Protein AF-A0A844BVM0-F1 (afdb_monomer)

Secondary structure (DSSP, 8-state):
--S-THHHHHHHHHHHHHHTT-S--SSHHHHHHHHHHHHHHHHTT--SPPTTHHHHHHHHHHHHGGG-

Radius of gyration: 17.24 Å; Cα contacts (8 Å, |Δi|>4): 13; chains: 1; bounding box: 31×23×44 Å

Structure (mmCIF, N/CA/C/O backbone):
data_AF-A0A844BVM0-F1
#
_entry.id   AF-A0A844BVM0-F1
#
loop_
_atom_site.group_PDB
_atom_site.id
_atom_site.type_symbol
_atom_site.label_atom_id
_atom_site.label_alt_id
_atom_site.label_comp_id
_atom_site.label_asym_id
_atom_site.label_entity_id
_atom_site.label_seq_id
_atom_site.pdbx_PDB_ins_code
_atom_site.Cartn_x
_atom_site.Cartn_y
_atom_site.Cartn_z
_atom_site.occupancy
_atom_site.B_iso_or_equiv
_atom_site.auth_seq_id
_atom_site.auth_comp_id
_atom_site.auth_asym_id
_atom_site.auth_atom_id
_atom_site.pdbx_PDB_model_num
ATOM 1 N N . ALA A 1 1 ? -14.519 2.707 5.425 1.00 62.41 1 ALA A N 1
ATOM 2 C CA . ALA A 1 1 ? -13.575 2.530 4.301 1.00 62.41 1 ALA A CA 1
ATOM 3 C C . ALA A 1 1 ? -13.669 1.149 3.636 1.00 62.41 1 ALA A C 1
ATOM 5 O O . ALA A 1 1 ? -12.897 0.885 2.730 1.00 62.41 1 ALA A O 1
ATOM 6 N N . ILE A 1 2 ? -14.606 0.273 4.035 1.00 71.19 2 ILE A N 1
ATOM 7 C CA . ILE A 1 2 ? -14.710 -1.081 3.460 1.00 71.19 2 ILE A CA 1
ATOM 8 C C . ILE A 1 2 ? -15.328 -1.041 2.050 1.00 71.19 2 ILE A C 1
ATOM 10 O O . ILE A 1 2 ? -14.878 -1.743 1.158 1.00 71.19 2 ILE A O 1
ATOM 14 N N . TYR A 1 3 ? -16.294 -0.147 1.822 1.00 74.94 3 TYR A N 1
ATOM 15 C CA . TYR A 1 3 ? -17.023 -0.022 0.550 1.00 74.94 3 TYR A CA 1
ATOM 16 C C . TYR A 1 3 ? -16.381 0.948 -0.455 1.00 74.94 3 TYR A C 1
ATOM 18 O O . TYR A 1 3 ? -16.956 1.219 -1.503 1.00 74.94 3 TYR A O 1
ATOM 26 N N . THR A 1 4 ? -15.226 1.537 -0.125 1.00 80.44 4 THR A N 1
ATOM 27 C CA . THR A 1 4 ? -14.545 2.480 -1.022 1.00 80.44 4 THR A CA 1
ATOM 28 C C . THR A 1 4 ? -13.511 1.736 -1.852 1.00 80.44 4 THR A C 1
ATOM 30 O O . THR A 1 4 ? -12.584 1.155 -1.289 1.00 80.44 4 THR A O 1
ATOM 33 N N . THR A 1 5 ? -13.608 1.810 -3.175 1.00 83.81 5 THR A N 1
ATOM 34 C CA . THR A 1 5 ? -12.645 1.181 -4.091 1.00 83.81 5 THR A CA 1
ATOM 35 C C . THR A 1 5 ? -11.311 1.932 -4.169 1.00 83.81 5 THR A C 1
ATOM 37 O O . THR A 1 5 ? -10.300 1.347 -4.556 1.00 83.81 5 THR A O 1
ATOM 40 N N . ASN A 1 6 ? -11.267 3.185 -3.695 1.00 87.75 6 ASN A N 1
ATOM 41 C CA . ASN A 1 6 ? -10.094 4.067 -3.712 1.00 87.75 6 ASN A CA 1
ATOM 42 C C . ASN A 1 6 ? -8.796 3.417 -3.201 1.00 87.75 6 ASN A C 1
ATOM 44 O O . ASN A 1 6 ? -7.729 3.693 -3.745 1.00 87.75 6 ASN A O 1
ATOM 48 N N . ALA A 1 7 ? -8.850 2.567 -2.168 1.00 88.75 7 ALA A N 1
ATOM 49 C CA . ALA A 1 7 ? -7.652 1.920 -1.624 1.00 88.75 7 ALA A CA 1
ATOM 50 C C . ALA A 1 7 ? -6.990 0.979 -2.649 1.00 88.75 7 ALA A C 1
ATOM 52 O O . ALA A 1 7 ? -5.782 1.045 -2.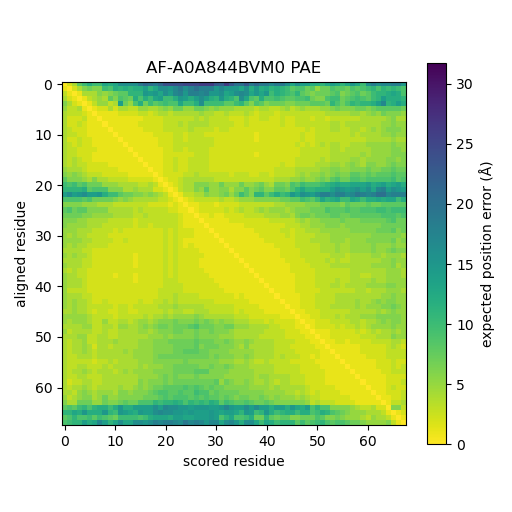868 1.00 88.75 7 ALA A O 1
ATOM 53 N N . ILE A 1 8 ? -7.792 0.159 -3.331 1.00 91.69 8 ILE A N 1
ATOM 54 C CA . ILE A 1 8 ? -7.317 -0.795 -4.342 1.00 91.69 8 ILE A CA 1
ATO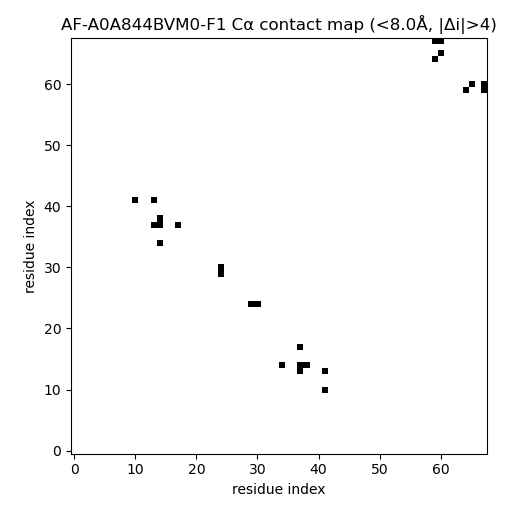M 55 C C . ILE A 1 8 ? -7.038 -0.073 -5.666 1.00 91.69 8 ILE A C 1
ATOM 57 O O . ILE A 1 8 ? -6.008 -0.292 -6.304 1.00 91.69 8 ILE A O 1
ATOM 61 N N . GLU A 1 9 ? -7.926 0.832 -6.075 1.00 94.25 9 GLU A N 1
ATOM 62 C CA . GLU A 1 9 ? -7.801 1.574 -7.330 1.00 94.25 9 GLU A CA 1
ATOM 63 C C . GLU A 1 9 ? -6.581 2.499 -7.347 1.00 94.25 9 GLU A C 1
ATOM 65 O O . GLU A 1 9 ? -5.860 2.531 -8.345 1.00 94.25 9 GLU A O 1
ATOM 70 N N . SER A 1 10 ? -6.294 3.210 -6.250 1.00 92.94 10 SER A N 1
ATOM 71 C CA . SER A 1 10 ? -5.124 4.100 -6.166 1.00 92.94 10 SER A CA 1
ATOM 72 C C . SER A 1 10 ? -3.798 3.336 -6.249 1.00 92.94 10 SER A C 1
ATOM 74 O O . SER A 1 10 ? -2.844 3.809 -6.883 1.00 92.94 10 SER A O 1
ATOM 76 N N . LEU A 1 11 ? -3.743 2.127 -5.680 1.00 94.81 11 LEU A N 1
ATOM 77 C CA . LEU A 1 11 ? -2.599 1.232 -5.809 1.00 94.81 11 LEU A CA 1
ATOM 78 C C . LEU A 1 11 ? -2.451 0.743 -7.253 1.00 94.81 11 LEU A C 1
ATOM 80 O O . LEU A 1 11 ? -1.384 0.898 -7.849 1.00 94.81 11 LEU A O 1
ATOM 84 N N . ASN A 1 12 ? -3.534 0.240 -7.850 1.00 94.94 12 ASN A N 1
ATOM 85 C CA . ASN A 1 12 ? -3.546 -0.231 -9.235 1.00 94.94 12 ASN A CA 1
ATOM 86 C C . ASN A 1 12 ? -3.162 0.8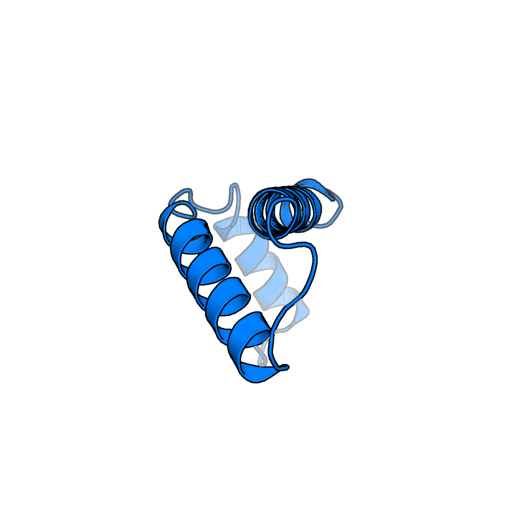71 -10.229 1.00 94.94 12 ASN A C 1
ATOM 88 O O . ASN A 1 12 ? -2.384 0.627 -11.152 1.00 94.94 12 ASN A O 1
ATOM 92 N N . ALA A 1 13 ? -3.652 2.096 -10.036 1.00 94.62 13 ALA A N 1
ATOM 93 C CA . ALA A 1 13 ? -3.282 3.249 -10.850 1.00 94.62 13 ALA A CA 1
ATOM 94 C C . ALA A 1 13 ? -1.779 3.556 -10.744 1.00 94.62 13 ALA A C 1
ATOM 96 O O . ALA A 1 13 ? -1.122 3.818 -11.756 1.00 94.62 13 ALA A O 1
ATOM 97 N N . SER A 1 14 ? -1.218 3.476 -9.534 1.00 94.06 14 SER A N 1
ATOM 98 C CA . SER A 1 14 ? 0.213 3.691 -9.290 1.00 94.06 14 SER A CA 1
ATOM 99 C C . SER A 1 14 ? 1.076 2.617 -9.958 1.00 94.06 14 SER A C 1
ATOM 101 O O . SER A 1 14 ? 2.055 2.950 -10.628 1.00 94.06 14 SER A O 1
ATOM 103 N N . LEU A 1 15 ? 0.681 1.345 -9.851 1.00 94.38 15 LEU A N 1
ATOM 104 C CA . LEU A 1 15 ? 1.364 0.233 -10.517 1.00 94.38 15 LEU A CA 1
ATOM 105 C C . LEU A 1 15 ? 1.291 0.368 -12.043 1.00 94.38 15 LEU A C 1
ATOM 107 O O . LEU A 1 15 ? 2.328 0.327 -12.703 1.00 94.38 15 LEU A O 1
ATOM 111 N N . ARG A 1 16 ? 0.104 0.647 -12.606 1.00 94.25 16 ARG A N 1
ATOM 112 C CA . ARG A 1 16 ? -0.076 0.908 -14.048 1.00 94.25 16 ARG A CA 1
ATOM 113 C C . ARG A 1 16 ? 0.791 2.064 -14.533 1.00 94.25 16 ARG A C 1
ATOM 115 O O . ARG A 1 16 ? 1.374 1.989 -15.610 1.00 94.25 16 ARG A O 1
ATOM 122 N N . LYS A 1 17 ? 0.918 3.138 -13.747 1.00 93.38 17 LYS A N 1
ATOM 123 C CA . LYS A 1 17 ? 1.774 4.281 -14.096 1.00 93.38 17 LYS A CA 1
ATOM 124 C C . LYS A 1 17 ? 3.250 3.892 -14.214 1.00 93.38 17 LYS A C 1
ATOM 126 O O . LYS A 1 17 ? 3.942 4.477 -15.043 1.00 93.38 17 LYS A O 1
ATOM 131 N N . ILE A 1 18 ? 3.723 2.949 -13.402 1.00 91.75 18 ILE A N 1
ATOM 132 C CA . ILE A 1 18 ? 5.116 2.478 -13.406 1.00 91.75 18 ILE A CA 1
ATOM 133 C C . ILE A 1 18 ? 5.351 1.475 -14.538 1.00 91.75 18 ILE A C 1
ATOM 135 O O . ILE A 1 18 ? 6.396 1.515 -15.185 1.00 91.75 18 ILE A O 1
ATOM 139 N N . THR A 1 19 ? 4.380 0.606 -14.816 1.00 92.00 19 THR A N 1
ATOM 140 C CA . THR A 1 19 ? 4.514 -0.420 -15.856 1.00 92.00 19 THR A CA 1
ATOM 141 C C . THR A 1 19 ? 4.212 0.094 -17.262 1.00 92.00 19 THR A C 1
ATOM 143 O O . THR A 1 19 ? 4.741 -0.466 -18.214 1.00 92.00 19 THR A O 1
ATOM 146 N N . LYS A 1 20 ? 3.457 1.193 -17.440 1.00 90.88 20 LYS A N 1
ATOM 147 C CA . LYS A 1 20 ? 3.068 1.698 -18.778 1.00 90.88 20 LYS A CA 1
ATOM 148 C C . LYS A 1 20 ? 4.240 1.988 -19.722 1.00 90.88 20 LYS A C 1
ATOM 150 O O . LYS A 1 20 ? 4.061 1.960 -20.934 1.00 90.88 20 LYS A O 1
ATOM 155 N N . THR A 1 21 ? 5.416 2.322 -19.186 1.00 86.56 21 THR A N 1
ATOM 156 C CA . THR A 1 21 ? 6.616 2.626 -19.984 1.00 86.56 21 THR A CA 1
ATOM 157 C C . THR A 1 21 ? 7.433 1.378 -20.318 1.00 86.56 21 THR A C 1
ATOM 159 O O . THR A 1 21 ? 8.310 1.441 -21.174 1.00 86.56 21 THR A O 1
ATOM 162 N N . ARG A 1 22 ? 7.142 0.235 -19.683 1.00 86.50 22 ARG A N 1
ATOM 163 C CA . ARG A 1 22 ? 7.827 -1.047 -19.881 1.00 86.50 22 ARG A CA 1
ATOM 164 C C . ARG A 1 22 ? 6.878 -2.021 -20.576 1.00 86.50 22 ARG A C 1
ATOM 166 O O . ARG A 1 22 ? 6.075 -2.687 -19.934 1.00 86.50 22 ARG A O 1
ATOM 173 N N . ARG A 1 23 ? 6.956 -2.075 -21.910 1.00 80.75 23 ARG A N 1
ATOM 174 C CA . ARG A 1 23 ? 6.052 -2.888 -22.747 1.00 80.75 23 ARG A CA 1
ATOM 175 C C . ARG A 1 23 ? 6.344 -4.397 -22.669 1.00 80.75 23 ARG A C 1
ATOM 177 O O . ARG A 1 23 ? 5.459 -5.192 -22.951 1.00 80.75 23 ARG A O 1
ATOM 184 N N . SER A 1 24 ? 7.561 -4.782 -22.288 1.00 91.06 24 SER A N 1
ATOM 185 C CA . SER A 1 24 ? 7.973 -6.174 -22.083 1.00 91.06 24 SER A CA 1
ATOM 186 C C . SER A 1 24 ? 9.011 -6.256 -20.965 1.00 91.06 24 SER A C 1
ATOM 188 O O . SER A 1 24 ? 9.732 -5.285 -20.707 1.00 91.06 24 SER A O 1
ATOM 190 N N . PHE A 1 25 ? 9.074 -7.409 -20.307 1.00 93.62 25 PHE A N 1
ATOM 191 C CA . PHE A 1 25 ? 10.066 -7.728 -19.291 1.00 93.62 25 PHE A CA 1
ATOM 192 C C . PHE A 1 25 ? 10.881 -8.945 -19.741 1.00 93.62 25 PHE A C 1
ATOM 194 O O . PHE A 1 25 ? 10.333 -9.830 -20.393 1.00 93.62 25 PHE A O 1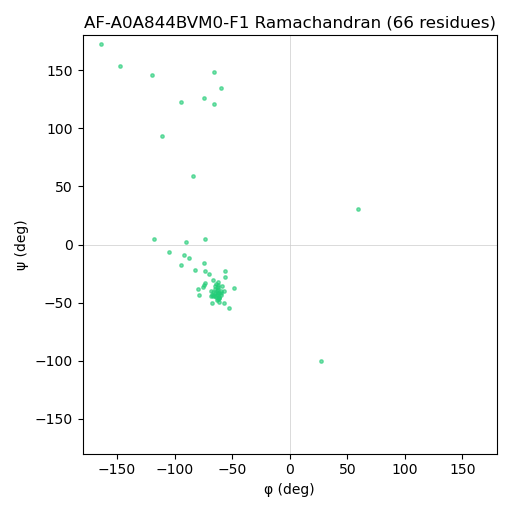
ATOM 201 N N . PRO A 1 26 ? 12.181 -9.001 -19.408 1.00 94.75 26 PRO A N 1
ATOM 202 C CA . PRO A 1 26 ? 13.062 -10.074 -19.867 1.00 94.75 26 PRO A CA 1
ATOM 203 C C . PRO A 1 26 ? 12.761 -11.432 -19.214 1.00 94.75 26 PRO A C 1
ATOM 205 O O . PRO A 1 26 ? 13.085 -12.462 -19.793 1.00 94.75 26 PRO A O 1
ATOM 208 N N . ASN A 1 27 ? 12.177 -11.438 -18.013 1.00 96.31 27 ASN A N 1
ATOM 209 C CA . ASN A 1 27 ? 11.707 -12.621 -17.292 1.00 96.31 27 ASN A CA 1
ATOM 210 C C . ASN A 1 27 ? 10.749 -12.208 -16.156 1.00 96.31 27 ASN A C 1
ATOM 212 O O . ASN A 1 27 ? 10.616 -11.019 -15.838 1.00 96.31 27 ASN A O 1
ATOM 216 N N . ASP A 1 28 ? 10.121 -13.194 -15.518 1.00 95.62 28 ASP A N 1
ATOM 217 C CA . ASP A 1 28 ? 9.161 -12.981 -14.426 1.00 95.62 28 ASP A CA 1
ATOM 218 C C . ASP A 1 28 ? 9.807 -12.350 -13.184 1.00 95.62 28 ASP A C 1
ATOM 220 O O . ASP A 1 28 ? 9.202 -11.513 -12.508 1.00 95.62 28 ASP A O 1
ATOM 224 N N . GLU A 1 29 ? 11.071 -12.677 -12.903 1.00 97.25 29 GLU A N 1
ATOM 225 C CA . GLU A 1 29 ? 11.808 -12.114 -11.768 1.00 97.25 29 GLU A CA 1
ATOM 226 C C . GLU A 1 29 ? 11.991 -10.593 -11.912 1.00 97.25 29 GLU A C 1
ATOM 228 O O . GLU A 1 29 ? 11.847 -9.838 -10.945 1.00 97.25 29 GLU A O 1
ATOM 233 N N . ALA A 1 30 ? 12.255 -10.114 -13.130 1.00 94.94 30 ALA A N 1
ATOM 234 C CA . ALA A 1 30 ? 12.374 -8.693 -13.425 1.00 94.94 30 ALA A CA 1
ATOM 235 C C . ALA A 1 30 ? 11.045 -7.953 -13.209 1.00 94.94 30 ALA A C 1
ATOM 237 O O . ALA A 1 30 ? 11.055 -6.837 -12.680 1.00 94.94 30 ALA A O 1
ATOM 238 N N . VAL A 1 31 ? 9.907 -8.566 -13.567 1.00 94.00 31 VAL A N 1
ATOM 239 C CA . VAL A 1 31 ? 8.571 -8.018 -13.266 1.00 94.00 31 VAL A CA 1
ATOM 240 C C . VAL A 1 31 ? 8.385 -7.917 -11.757 1.00 94.00 31 VAL A C 1
ATOM 242 O O . VAL A 1 31 ? 8.032 -6.848 -11.250 1.00 94.00 31 VAL A O 1
ATOM 245 N N . MET A 1 32 ? 8.674 -8.999 -11.029 1.00 96.06 32 MET A N 1
ATOM 246 C CA . MET A 1 32 ? 8.474 -9.040 -9.583 1.00 96.06 32 MET A CA 1
ATOM 247 C C . MET A 1 32 ? 9.331 -8.024 -8.838 1.00 96.06 32 MET A C 1
ATOM 249 O O . MET A 1 32 ? 8.815 -7.331 -7.963 1.00 96.06 32 MET A O 1
ATOM 253 N N . LYS A 1 33 ? 10.600 -7.842 -9.219 1.00 96.12 33 LYS A N 1
ATOM 254 C CA . LYS A 1 33 ? 11.457 -6.800 -8.627 1.00 96.12 33 LYS A CA 1
ATOM 255 C C . LYS A 1 33 ? 10.877 -5.402 -8.832 1.00 96.12 33 LYS A C 1
ATOM 257 O O . LYS A 1 33 ? 10.867 -4.597 -7.903 1.00 96.12 33 LYS A O 1
ATOM 262 N N . VAL A 1 34 ? 10.368 -5.101 -10.027 1.00 94.81 34 VAL A N 1
ATOM 263 C CA . VAL A 1 34 ? 9.777 -3.786 -10.321 1.00 94.81 34 VAL A CA 1
ATOM 264 C C . VAL A 1 34 ? 8.498 -3.560 -9.521 1.00 94.81 34 VAL A C 1
ATOM 266 O O . VAL A 1 34 ? 8.337 -2.486 -8.939 1.00 94.81 34 VAL A O 1
ATOM 269 N N . LEU A 1 35 ? 7.612 -4.557 -9.449 1.00 94.88 35 LEU A N 1
ATOM 270 C CA . LEU A 1 35 ? 6.393 -4.470 -8.644 1.00 94.88 35 LEU A CA 1
ATOM 271 C C . LEU A 1 35 ? 6.716 -4.332 -7.153 1.00 94.88 35 LEU A C 1
ATOM 273 O O . LEU A 1 35 ? 6.145 -3.469 -6.493 1.00 94.88 35 LEU A O 1
ATOM 277 N N . TYR A 1 36 ? 7.679 -5.097 -6.637 1.00 96.56 36 TYR A N 1
ATOM 278 C CA . TYR A 1 36 ? 8.136 -4.988 -5.253 1.00 96.56 36 TYR A CA 1
ATOM 279 C C . TYR A 1 36 ? 8.631 -3.575 -4.923 1.00 96.56 36 TYR A C 1
ATOM 281 O O . TYR A 1 36 ? 8.171 -2.960 -3.961 1.00 96.56 36 TYR A O 1
ATOM 289 N N . LEU A 1 37 ? 9.520 -3.016 -5.751 1.00 96.69 37 LEU A N 1
ATOM 290 C CA . LEU A 1 37 ? 10.036 -1.660 -5.550 1.00 96.69 37 LEU A CA 1
ATOM 291 C C . LEU A 1 37 ? 8.924 -0.607 -5.636 1.00 96.69 37 LEU A C 1
ATOM 293 O O . LEU A 1 37 ? 8.914 0.347 -4.856 1.00 96.69 37 LEU A O 1
ATOM 297 N N . ALA A 1 38 ? 7.970 -0.786 -6.552 1.00 94.94 38 ALA A N 1
ATOM 298 C CA . ALA A 1 38 ? 6.810 0.085 -6.682 1.00 94.94 38 ALA A CA 1
ATOM 299 C C . ALA A 1 38 ? 5.926 0.062 -5.426 1.00 94.94 38 ALA A C 1
ATOM 301 O O . ALA A 1 38 ? 5.567 1.124 -4.914 1.00 94.94 38 ALA A O 1
ATOM 302 N N . LEU A 1 39 ? 5.617 -1.132 -4.908 1.00 96.94 39 LEU A N 1
ATOM 303 C CA . LEU A 1 39 ? 4.851 -1.321 -3.675 1.00 96.94 39 LEU A CA 1
ATOM 304 C C . LEU A 1 39 ? 5.574 -0.706 -2.475 1.00 96.94 39 LEU A C 1
ATOM 306 O O . LEU A 1 39 ? 4.966 0.042 -1.715 1.00 96.94 39 LEU A O 1
ATOM 310 N N . HIS A 1 40 ? 6.880 -0.944 -2.351 1.00 96.88 40 HIS A N 1
ATOM 311 C CA . HIS A 1 40 ? 7.698 -0.375 -1.283 1.00 96.88 40 HIS A CA 1
ATOM 312 C C . HIS A 1 40 ? 7.746 1.160 -1.338 1.00 96.88 40 HIS A C 1
ATOM 314 O O . HIS A 1 40 ? 7.728 1.835 -0.313 1.00 96.88 40 HIS A O 1
ATOM 320 N N . GLN A 1 41 ? 7.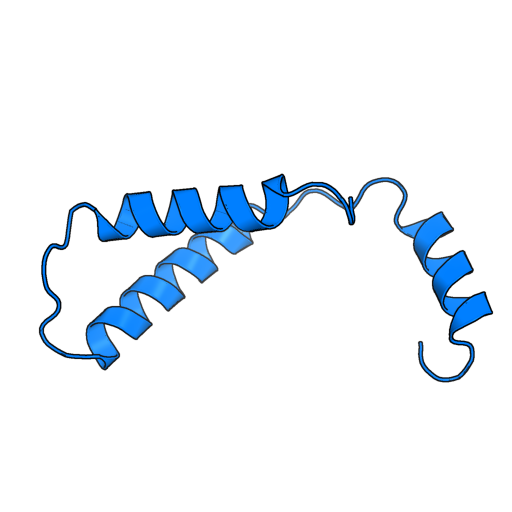778 1.754 -2.532 1.00 95.25 41 GLN A N 1
ATOM 321 C CA . GLN A 1 41 ? 7.727 3.209 -2.661 1.00 95.25 41 GLN A CA 1
ATOM 322 C C . GLN A 1 41 ? 6.326 3.775 -2.376 1.00 95.25 41 GLN A C 1
ATOM 324 O O . GLN A 1 41 ? 6.214 4.887 -1.856 1.00 95.25 41 GLN A O 1
ATOM 329 N N . ALA A 1 42 ? 5.265 3.036 -2.713 1.00 94.56 42 ALA A N 1
ATOM 330 C CA . ALA A 1 42 ? 3.892 3.420 -2.402 1.00 94.56 42 ALA A CA 1
ATOM 331 C C . ALA A 1 42 ? 3.622 3.369 -0.891 1.00 94.56 42 ALA A C 1
ATOM 333 O O . ALA A 1 42 ? 3.073 4.328 -0.347 1.00 94.56 42 ALA A O 1
ATOM 334 N N . SER A 1 43 ? 4.073 2.312 -0.208 1.00 95.56 43 SER A N 1
ATOM 335 C CA . SER A 1 43 ? 3.840 2.113 1.227 1.00 95.56 43 SER A CA 1
ATOM 336 C C . SER A 1 43 ? 4.462 3.207 2.093 1.00 95.56 43 SER A C 1
ATOM 338 O O . SER A 1 43 ? 3.858 3.620 3.077 1.00 95.56 43 SER A O 1
ATOM 340 N N . LYS A 1 44 ? 5.600 3.783 1.680 1.00 96.00 44 LYS A N 1
ATOM 341 C CA . LYS A 1 44 ? 6.211 4.949 2.350 1.00 96.00 44 LYS A CA 1
ATOM 342 C C . LYS A 1 44 ? 5.276 6.156 2.474 1.00 96.00 44 LYS A C 1
ATOM 344 O O . LYS A 1 44 ? 5.512 7.018 3.312 1.00 96.00 44 LYS A O 1
ATOM 349 N N . LYS A 1 45 ? 4.247 6.256 1.626 1.00 92.88 45 LYS A N 1
ATOM 350 C CA . LYS A 1 45 ? 3.262 7.348 1.658 1.00 92.88 45 LYS A CA 1
ATOM 351 C C . LYS A 1 45 ? 2.041 7.031 2.524 1.00 92.88 45 LYS A C 1
ATOM 353 O O . LYS A 1 45 ? 1.221 7.917 2.748 1.00 92.88 45 LYS A O 1
ATOM 358 N N . TRP A 1 46 ? 1.889 5.796 3.000 1.00 93.56 46 TRP A N 1
ATOM 359 C CA . TRP A 1 46 ? 0.760 5.361 3.826 1.00 93.56 46 TRP A CA 1
ATOM 360 C C . TRP A 1 46 ? 0.990 5.703 5.300 1.00 93.56 46 TRP A C 1
ATOM 362 O O . TRP A 1 46 ? 1.031 4.836 6.164 1.00 93.56 46 TRP A O 1
ATOM 372 N N . THR A 1 47 ? 1.176 6.990 5.582 1.00 94.31 47 THR A N 1
ATOM 373 C CA . THR A 1 47 ? 1.455 7.499 6.933 1.00 94.31 47 THR A CA 1
ATOM 374 C C . THR A 1 47 ? 0.199 7.963 7.663 1.00 94.31 47 THR A C 1
ATOM 376 O O . THR A 1 47 ? 0.207 8.108 8.883 1.00 94.31 47 THR A O 1
ATOM 379 N N . MET A 1 48 ? -0.889 8.205 6.929 1.00 92.25 48 MET A N 1
ATOM 380 C CA . MET A 1 48 ? -2.132 8.704 7.505 1.00 92.25 48 MET A CA 1
ATOM 381 C C . MET A 1 48 ? -2.857 7.596 8.280 1.00 92.25 48 MET A C 1
ATOM 383 O O . MET A 1 48 ? -3.138 6.542 7.701 1.00 92.25 48 MET A O 1
ATOM 387 N N . PRO A 1 49 ? -3.212 7.823 9.558 1.00 90.88 49 PRO A N 1
ATOM 388 C CA . PRO A 1 49 ? -3.949 6.842 10.339 1.00 90.88 49 PRO A CA 1
ATOM 389 C C . PRO A 1 49 ? -5.355 6.631 9.770 1.00 90.88 49 PRO A C 1
ATOM 391 O O . PRO A 1 49 ? -5.991 7.552 9.249 1.00 90.88 49 PRO A O 1
ATOM 394 N N . ILE A 1 50 ? -5.869 5.409 9.916 1.00 90.06 50 ILE A N 1
ATOM 395 C CA . ILE A 1 50 ? -7.230 5.078 9.493 1.00 90.06 50 ILE A CA 1
ATOM 396 C C . ILE A 1 50 ? -8.218 5.862 10.362 1.00 90.06 50 ILE A C 1
ATOM 398 O O . ILE A 1 50 ? -8.258 5.734 11.589 1.00 90.06 50 ILE A O 1
ATOM 402 N N . ARG A 1 51 ? -9.048 6.682 9.712 1.00 90.31 51 ARG A N 1
ATOM 403 C CA . ARG A 1 51 ? -10.089 7.455 10.391 1.00 90.31 51 ARG A CA 1
ATOM 404 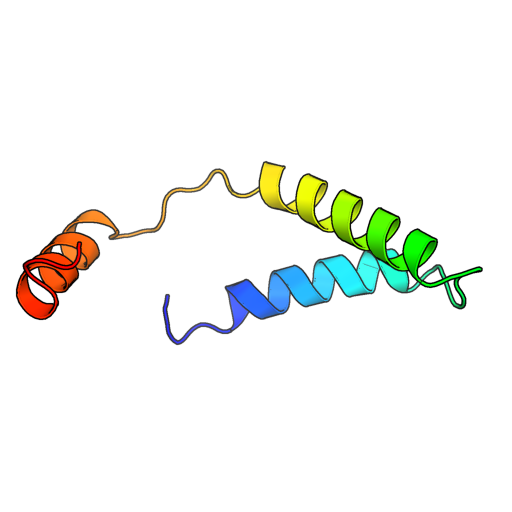C C . ARG A 1 51 ? -11.058 6.513 11.108 1.00 90.31 51 ARG A C 1
ATOM 406 O O . ARG A 1 51 ? -11.536 5.550 10.516 1.00 90.31 51 ARG A O 1
ATOM 413 N N . ASN A 1 52 ? -11.385 6.844 12.357 1.00 92.19 52 ASN A N 1
ATOM 414 C CA . ASN A 1 52 ? -12.296 6.075 13.211 1.00 92.19 52 ASN A CA 1
ATOM 415 C C . ASN A 1 52 ? -11.838 4.623 13.459 1.00 92.19 52 ASN A C 1
ATOM 417 O O . ASN A 1 52 ? -12.671 3.747 13.667 1.00 92.19 52 ASN A O 1
ATOM 421 N N . TRP A 1 53 ? -10.525 4.359 13.470 1.00 91.88 53 TRP A N 1
ATOM 422 C CA . TRP A 1 53 ? -10.008 3.014 13.740 1.00 91.88 53 TRP A CA 1
ATOM 423 C C . TRP A 1 53 ? -10.374 2.489 15.135 1.00 91.88 53 TRP A C 1
ATOM 425 O O . TRP A 1 53 ? -10.862 1.375 15.249 1.00 91.88 53 TRP A O 1
ATOM 435 N N . LYS A 1 54 ? -10.222 3.304 16.190 1.00 93.56 54 LYS A N 1
ATOM 436 C CA . LYS A 1 54 ? -10.542 2.909 17.577 1.00 93.56 54 LYS A CA 1
ATOM 437 C C . LYS A 1 54 ? -11.968 2.352 17.756 1.00 93.56 54 LYS A C 1
ATOM 439 O O . LYS A 1 54 ? -12.093 1.238 18.251 1.00 93.56 54 LYS A O 1
ATOM 444 N N . PRO A 1 55 ? -13.041 3.061 17.351 1.00 94.88 55 PRO A N 1
ATOM 445 C CA . PRO A 1 55 ? -14.391 2.514 17.480 1.00 94.88 55 PRO A CA 1
ATOM 446 C C . PRO A 1 55 ? -14.629 1.299 16.573 1.00 94.88 55 PRO A C 1
ATOM 448 O O . PRO A 1 55 ? -15.392 0.420 16.952 1.00 94.88 55 PRO A O 1
ATOM 451 N N . ALA A 1 56 ? -13.978 1.213 15.406 1.00 92.88 56 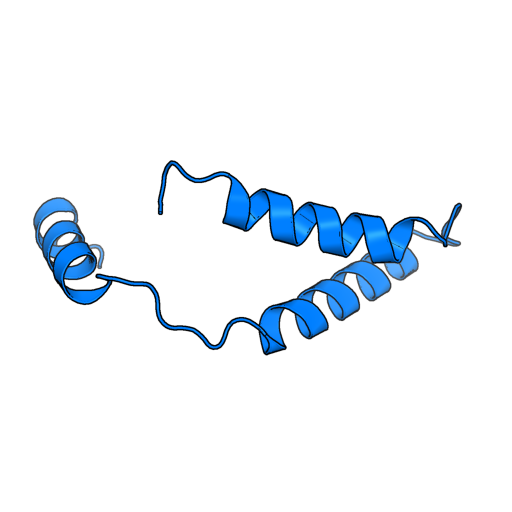ALA A N 1
ATOM 452 C CA . ALA A 1 56 ? -14.064 0.021 14.562 1.00 92.88 56 ALA A CA 1
ATOM 453 C C . ALA A 1 56 ? -13.408 -1.202 15.228 1.00 92.88 56 ALA A C 1
ATOM 455 O O . ALA A 1 56 ? -13.979 -2.285 15.194 1.00 92.88 56 ALA A O 1
ATOM 456 N N . MET A 1 57 ? -12.256 -1.016 15.879 1.00 93.06 57 MET A N 1
ATOM 457 C CA . MET A 1 57 ? -11.553 -2.068 16.616 1.00 93.06 57 MET A CA 1
ATOM 458 C C . MET A 1 57 ? -12.400 -2.623 17.765 1.00 93.06 57 MET A C 1
ATOM 460 O O . MET A 1 57 ? -12.570 -3.831 17.851 1.00 93.06 57 MET A O 1
ATOM 464 N N . ALA A 1 58 ? -13.030 -1.758 18.566 1.00 94.31 58 ALA A N 1
ATOM 465 C CA . ALA A 1 58 ? -13.923 -2.197 19.642 1.00 94.31 58 ALA A CA 1
ATOM 466 C C . ALA A 1 58 ? -15.102 -3.048 19.126 1.00 94.31 58 ALA A C 1
ATOM 468 O O . ALA A 1 58 ? -15.521 -4.005 19.769 1.00 94.31 58 ALA A O 1
ATOM 469 N N . GLN A 1 59 ? -15.635 -2.732 17.939 1.00 94.06 59 GLN A N 1
ATOM 470 C CA . GLN A 1 59 ? -16.664 -3.562 17.302 1.00 94.06 59 GLN A CA 1
ATOM 471 C C . GLN A 1 59 ? -16.101 -4.910 16.842 1.00 94.06 59 GLN A C 1
ATOM 473 O O . GLN A 1 59 ? -16.762 -5.934 16.996 1.00 94.06 59 GLN A O 1
ATOM 478 N N . PHE A 1 60 ? -14.881 -4.928 16.301 1.00 93.88 60 PHE A N 1
ATOM 479 C CA . PHE A 1 60 ? -14.219 -6.171 15.920 1.00 93.88 60 PHE A CA 1
ATOM 480 C C . PHE A 1 60 ? -13.948 -7.07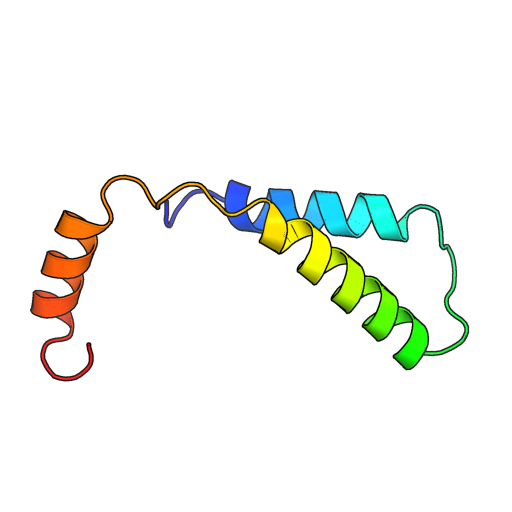7 17.127 1.00 93.88 60 PHE A C 1
ATOM 482 O O . PHE A 1 60 ? -14.231 -8.266 17.036 1.00 93.88 60 PHE A O 1
ATOM 489 N N . GLU A 1 61 ? -13.500 -6.531 18.257 1.00 95.06 61 GLU A N 1
ATOM 490 C CA . GLU A 1 61 ? -13.310 -7.275 19.512 1.00 95.06 61 GLU A CA 1
ATOM 491 C C . GLU A 1 61 ? -14.620 -7.903 20.015 1.00 95.06 61 GLU A C 1
ATOM 493 O O . GLU A 1 61 ? -14.633 -9.054 20.434 1.00 95.06 61 GLU A O 1
ATOM 498 N N . ILE A 1 62 ? -15.755 -7.203 19.916 1.00 95.00 62 ILE A N 1
ATOM 499 C CA . ILE A 1 62 ? -17.057 -7.768 20.315 1.00 95.00 62 ILE A CA 1
ATOM 500 C C . ILE A 1 62 ? -17.480 -8.912 19.384 1.00 95.00 62 ILE A C 1
ATOM 502 O O . ILE A 1 62 ? -17.979 -9.933 19.851 1.00 95.00 62 ILE A O 1
ATOM 506 N N . ILE A 1 63 ? -17.306 -8.742 18.069 1.00 96.06 63 ILE A N 1
ATOM 507 C CA . ILE A 1 63 ? -17.758 -9.717 17.063 1.00 96.06 63 ILE A CA 1
ATOM 508 C C . ILE A 1 63 ? -16.850 -10.953 17.030 1.00 96.06 63 ILE A C 1
ATOM 510 O O . ILE A 1 63 ? -17.325 -12.060 16.782 1.00 96.06 63 ILE A O 1
ATOM 514 N N . TYR A 1 64 ? -15.548 -10.765 17.250 1.00 94.06 64 TYR A N 1
ATOM 515 C CA . TYR A 1 64 ? -14.531 -11.793 17.042 1.00 94.06 64 TYR A CA 1
ATOM 516 C C . TYR A 1 64 ? -13.764 -12.196 18.310 1.00 94.06 64 TYR A C 1
ATOM 518 O O . TYR A 1 64 ? -12.870 -13.026 18.182 1.00 94.06 64 TYR A O 1
ATOM 526 N N . GLN A 1 65 ? -14.126 -11.667 19.486 1.00 89.44 65 GLN A N 1
ATOM 527 C CA . GLN A 1 65 ? -13.651 -12.021 20.838 1.00 89.44 65 GLN A CA 1
ATOM 528 C C . GLN A 1 65 ? -12.230 -12.606 20.876 1.00 89.44 65 GLN A C 1
ATOM 530 O O . GLN A 1 65 ? -11.266 -11.861 20.757 1.00 89.44 65 GLN A O 1
ATOM 535 N N . ASP A 1 66 ? -12.092 -13.931 20.974 1.00 86.81 66 ASP A N 1
ATOM 536 C CA . ASP A 1 66 ? -10.809 -14.625 21.172 1.00 86.81 66 ASP A CA 1
ATOM 537 C C . ASP A 1 66 ? -9.887 -14.667 19.935 1.00 86.81 66 ASP A C 1
ATOM 539 O O . ASP A 1 66 ? -8.860 -15.349 19.936 1.00 86.81 66 ASP A O 1
ATOM 543 N N . ARG A 1 67 ? -10.259 -14.011 18.830 1.00 88.00 67 ARG A N 1
ATOM 544 C CA . ARG A 1 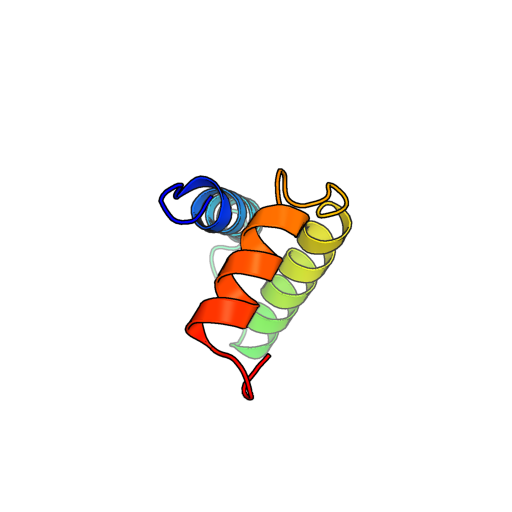67 ? -9.509 -14.040 17.561 1.00 88.00 67 ARG A CA 1
ATOM 545 C C . ARG A 1 67 ? -8.730 -12.761 17.274 1.00 88.00 67 ARG A C 1
ATOM 547 O O . ARG A 1 67 ? -8.037 -12.730 16.253 1.00 88.00 67 ARG A O 1
ATOM 554 N N . ILE A 1 68 ? -8.891 -11.723 18.094 1.00 77.81 68 ILE A N 1
ATOM 555 C CA . ILE A 1 68 ? -8.328 -10.384 17.872 1.00 77.81 68 ILE A CA 1
ATOM 556 C C . ILE A 1 68 ? -7.502 -9.941 19.073 1.00 77.81 68 ILE A C 1
ATOM 558 O O . ILE A 1 68 ? -7.950 -10.174 20.213 1.00 77.81 68 ILE A O 1
#

Sequence (68 aa):
AIYTTNAIESLNASLRKITKTRRSFPNDEAVMKVLYLALHQASKKWTMPIRNWKPAMAQFEIIYQDRI

Mean predicted aligned error: 4.74 Å

pLDDT: mean 91.57, std 6.26, range [62.41, 97.25]

Solvent-accessible surface area (backbone atoms only — not comparable to full-atom values): 4303 Å² total; per-residue (Å²): 120,87,90,53,62,62,72,60,50,54,49,51,53,54,50,48,66,66,44,70,82,54,90,74,66,97,45,71,67,59,49,50,53,52,51,50,54,50,51,57,59,53,54,75,68,68,72,74,75,69,83,69,46,70,69,51,48,57,51,47,41,70,76,44,47,97,78,107

Foldseek 3Di:
DVPDCCVVVVLVVQLCVQCVVPPDDPDPVRVVVSNVVSVVVVVVPVPDDDPPVVVVVVVCCVVPPPPD

Nearest PDB structures (foldseek):
  4ihq-assembly1_A  TM=6.196E-01  e=7.171E+00  Sulfolobus acidocaldarius DSM 639